Protein AF-A0A432IKE9-F1 (afdb_monomer_lite)

Structure (mmCIF, N/CA/C/O backbone):
data_AF-A0A432IKE9-F1
#
_entry.id   AF-A0A432IKE9-F1
#
loop_
_atom_site.group_PDB
_atom_site.id
_atom_site.type_symbol
_atom_site.label_atom_id
_atom_site.label_alt_id
_atom_site.label_comp_id
_atom_site.label_asym_id
_atom_site.label_entity_id
_atom_site.label_seq_id
_atom_site.pdbx_PDB_ins_code
_atom_site.Cartn_x
_atom_site.Cartn_y
_atom_site.Cartn_z
_atom_site.occupancy
_atom_site.B_iso_or_equiv
_atom_site.auth_seq_id
_atom_site.auth_comp_id
_atom_site.auth_asym_id
_atom_site.auth_atom_id
_atom_site.pdbx_PDB_model_num
ATOM 1 N N . MET A 1 1 ? -28.199 -17.005 17.914 1.00 46.97 1 MET A N 1
ATOM 2 C CA . MET A 1 1 ? -27.039 -16.500 17.148 1.00 46.97 1 MET A CA 1
ATOM 3 C C . MET A 1 1 ? -26.881 -15.023 17.492 1.00 46.97 1 MET A C 1
ATOM 5 O O . MET A 1 1 ? -27.767 -14.250 17.156 1.00 46.97 1 MET A O 1
ATOM 9 N N . LYS A 1 2 ? -25.881 -14.640 18.304 1.00 49.25 2 LYS A N 1
ATOM 10 C CA . LYS A 1 2 ? -25.706 -13.230 18.701 1.00 49.25 2 LYS A CA 1
ATOM 11 C C . LYS A 1 2 ? -25.343 -12.428 17.455 1.00 49.25 2 LYS A C 1
ATOM 13 O O . LYS A 1 2 ? -24.367 -12.758 16.791 1.00 49.25 2 LYS A O 1
ATOM 18 N N . ILE A 1 3 ? -26.140 -11.403 17.171 1.00 54.09 3 ILE A N 1
ATOM 19 C CA . ILE A 1 3 ? -25.841 -10.372 16.182 1.00 54.09 3 ILE A CA 1
ATOM 20 C C . ILE A 1 3 ? -24.442 -9.848 16.513 1.00 54.09 3 ILE A C 1
ATOM 22 O O . ILE A 1 3 ? -24.214 -9.320 17.604 1.00 54.09 3 ILE A O 1
ATOM 26 N N . THR A 1 4 ? -23.486 -10.058 15.615 1.00 63.97 4 THR A N 1
ATOM 27 C CA . THR A 1 4 ? -22.195 -9.380 15.668 1.00 63.97 4 THR A CA 1
ATOM 28 C C . THR A 1 4 ? -22.484 -7.886 15.670 1.00 63.97 4 THR A C 1
ATOM 30 O O . THR A 1 4 ? -23.057 -7.352 14.725 1.00 63.97 4 THR A O 1
ATOM 33 N N . SER A 1 5 ? -22.164 -7.205 16.771 1.00 85.31 5 SER A N 1
ATOM 34 C CA . SER A 1 5 ? -22.348 -5.755 16.839 1.00 85.31 5 SER A CA 1
ATOM 35 C C . SER A 1 5 ? -21.512 -5.084 15.740 1.00 85.31 5 SER A C 1
ATOM 37 O O . SER A 1 5 ? -20.446 -5.598 15.398 1.00 85.31 5 SER A O 1
ATOM 39 N N . LEU A 1 6 ? -21.944 -3.932 15.209 1.00 89.19 6 LEU A N 1
ATOM 40 C CA . LEU A 1 6 ? -21.160 -3.153 14.230 1.00 89.19 6 LEU A CA 1
ATOM 41 C C . LEU A 1 6 ? -19.708 -2.942 14.694 1.00 89.19 6 LEU A C 1
ATOM 43 O O . LEU A 1 6 ? -18.775 -3.021 13.904 1.00 89.19 6 LEU A O 1
ATOM 47 N N . LYS A 1 7 ? -19.516 -2.793 16.007 1.00 89.75 7 LYS A N 1
ATOM 48 C CA . LYS A 1 7 ? -18.208 -2.690 16.656 1.00 89.75 7 LYS A CA 1
ATOM 49 C C . LYS A 1 7 ? -17.362 -3.962 16.519 1.00 89.75 7 LYS A C 1
ATOM 51 O O . LYS A 1 7 ? -16.153 -3.885 16.341 1.00 89.75 7 LYS A O 1
ATOM 56 N N . SER A 1 8 ? -17.977 -5.142 16.590 1.00 91.75 8 SER A N 1
ATOM 57 C CA . SER A 1 8 ? -17.296 -6.421 16.349 1.00 91.75 8 SER A CA 1
ATOM 58 C C . SER A 1 8 ? -16.828 -6.539 14.896 1.00 91.75 8 SER A C 1
ATOM 60 O O . SER A 1 8 ? -15.701 -6.965 14.667 1.00 91.75 8 SER A O 1
ATOM 62 N N . ILE A 1 9 ? -17.664 -6.128 13.934 1.00 92.19 9 ILE A N 1
ATOM 63 C CA . ILE A 1 9 ? -17.301 -6.096 12.506 1.00 92.19 9 ILE A CA 1
ATOM 64 C C . ILE A 1 9 ? -16.128 -5.138 12.288 1.00 92.19 9 ILE A C 1
ATOM 66 O O . ILE A 1 9 ? -15.147 -5.505 11.650 1.00 92.19 9 ILE A O 1
ATOM 70 N N . GLU A 1 10 ? -16.185 -3.950 12.887 1.00 92.69 10 GLU A N 1
ATOM 71 C CA . GLU A 1 10 ? -15.112 -2.963 12.814 1.00 92.69 10 GLU A CA 1
ATOM 72 C C . GLU A 1 10 ? -13.775 -3.513 13.338 1.00 92.69 10 GLU A C 1
ATOM 74 O O . GLU A 1 10 ? -12.757 -3.370 12.670 1.00 92.69 10 GLU A O 1
ATOM 79 N N . TYR A 1 11 ? -13.750 -4.188 14.493 1.00 94.56 11 TYR A N 1
ATOM 80 C CA . TYR A 1 11 ? -12.512 -4.797 15.000 1.00 94.56 11 TYR A CA 1
ATOM 81 C C . TYR A 1 11 ? -11.959 -5.888 14.081 1.00 94.56 11 TYR A C 1
ATOM 83 O O . TYR A 1 11 ? -10.742 -5.979 13.919 1.00 94.56 11 TYR A O 1
ATOM 91 N N . ILE A 1 12 ? -12.833 -6.696 13.475 1.00 94.75 12 ILE A N 1
ATOM 92 C CA . ILE A 1 12 ? -12.421 -7.716 12.505 1.00 94.75 12 ILE A CA 1
ATOM 93 C C . ILE A 1 12 ? -11.798 -7.044 11.277 1.00 94.75 12 ILE A C 1
ATOM 95 O O . ILE A 1 12 ? -10.697 -7.422 10.882 1.00 94.75 12 ILE A O 1
ATOM 99 N N . LEU A 1 13 ? -12.446 -6.016 10.719 1.00 94.38 13 LEU A N 1
ATOM 100 C CA . LEU A 1 13 ? -11.919 -5.269 9.573 1.00 94.38 13 LEU A CA 1
ATOM 101 C C . LEU A 1 13 ? -10.568 -4.626 9.900 1.00 94.38 13 LEU A C 1
ATOM 103 O O . LEU A 1 13 ? -9.603 -4.832 9.171 1.00 94.38 13 LEU A O 1
ATOM 107 N N . ARG A 1 14 ? -10.445 -3.957 11.052 1.00 95.69 14 ARG A N 1
ATOM 108 C CA . ARG A 1 14 ? -9.167 -3.382 11.504 1.00 95.69 14 ARG A CA 1
ATOM 109 C C . ARG A 1 14 ? -8.056 -4.431 11.582 1.00 95.69 14 ARG A C 1
ATOM 111 O O . ARG A 1 14 ? -6.935 -4.150 11.170 1.00 95.69 14 ARG A O 1
ATOM 118 N N . ALA A 1 15 ? -8.352 -5.631 12.085 1.00 96.25 15 ALA A N 1
ATOM 119 C CA . ALA A 1 15 ? -7.379 -6.720 12.158 1.00 96.25 15 ALA A CA 1
ATOM 120 C C . ALA A 1 15 ? -6.971 -7.229 10.764 1.00 96.25 15 ALA A C 1
ATOM 122 O O . ALA A 1 15 ? -5.786 -7.443 10.515 1.00 96.25 15 ALA A O 1
ATOM 123 N N . VAL A 1 16 ? -7.924 -7.378 9.840 1.00 95.38 16 VAL A N 1
ATOM 124 C CA . VAL A 1 16 ? -7.653 -7.794 8.452 1.00 95.38 16 VAL A CA 1
ATOM 125 C C . VAL A 1 16 ? -6.784 -6.764 7.727 1.00 95.38 16 VAL A C 1
ATOM 127 O O . VAL A 1 16 ? -5.788 -7.126 7.094 1.00 95.38 16 VAL A O 1
ATOM 130 N N . VAL A 1 17 ? -7.108 -5.478 7.860 1.00 96.19 17 VAL A N 1
ATOM 131 C CA . VAL A 1 17 ? -6.336 -4.388 7.251 1.00 96.19 17 VAL A CA 1
ATOM 132 C C . VAL A 1 17 ? -4.946 -4.294 7.874 1.00 96.19 17 VAL A C 1
ATOM 134 O O . VAL A 1 17 ? -3.961 -4.190 7.146 1.00 96.19 17 VAL A O 1
ATOM 137 N N . PHE A 1 18 ? -4.841 -4.429 9.200 1.00 97.75 18 PHE A N 1
ATOM 138 C CA . PHE A 1 18 ? -3.558 -4.504 9.897 1.00 97.75 18 PHE A CA 1
ATOM 139 C C . PHE A 1 18 ? -2.674 -5.621 9.340 1.00 97.75 18 PHE A C 1
ATOM 141 O O . PHE A 1 18 ? -1.540 -5.352 8.960 1.00 97.75 18 PHE A O 1
ATOM 148 N N . LEU A 1 19 ? -3.181 -6.855 9.248 1.00 97.44 19 LEU A N 1
ATOM 149 C CA . LEU A 1 19 ? -2.401 -7.989 8.739 1.00 97.44 19 LEU A CA 1
ATOM 150 C C . LEU A 1 19 ? -1.993 -7.793 7.276 1.00 97.44 19 LEU A C 1
ATOM 152 O O . LEU A 1 19 ? -0.864 -8.116 6.904 1.00 97.44 19 LEU A O 1
ATOM 156 N N . THR A 1 20 ? -2.885 -7.220 6.465 1.00 96.44 20 THR A N 1
ATOM 157 C CA . THR A 1 20 ? -2.610 -6.903 5.060 1.00 96.44 20 THR A CA 1
ATOM 158 C C . THR A 1 20 ? -1.448 -5.921 4.954 1.00 96.44 20 THR A C 1
ATOM 160 O O . THR A 1 20 ? -0.434 -6.245 4.338 1.00 96.44 20 THR A O 1
ATOM 163 N N . PHE A 1 21 ? -1.547 -4.758 5.596 1.00 98.00 21 PHE A N 1
ATOM 164 C CA . PHE A 1 21 ? -0.515 -3.724 5.52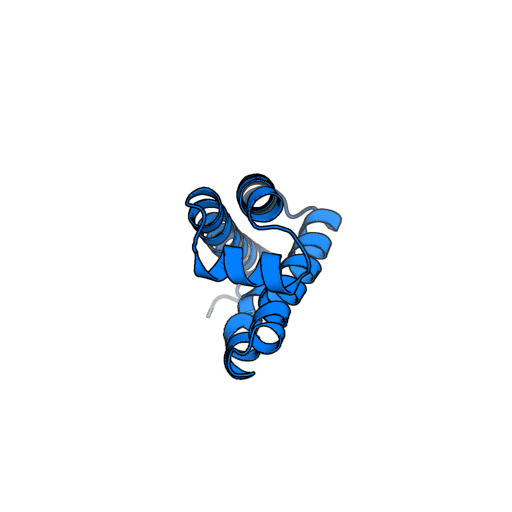7 1.00 98.00 21 PHE A CA 1
ATOM 165 C C . PHE A 1 21 ? 0.778 -4.117 6.251 1.00 98.00 21 PHE A C 1
ATOM 167 O O . PHE A 1 21 ? 1.859 -3.785 5.777 1.00 98.00 21 PHE A O 1
ATOM 174 N N . LEU A 1 22 ? 0.704 -4.885 7.342 1.00 98.62 22 LEU A N 1
ATOM 175 C CA . LEU A 1 22 ? 1.885 -5.432 8.014 1.00 98.62 22 LEU A CA 1
ATOM 176 C C . LEU A 1 22 ? 2.664 -6.358 7.074 1.00 98.62 22 LEU A C 1
ATOM 178 O O . LEU A 1 22 ? 3.871 -6.191 6.899 1.00 98.62 22 LEU A O 1
ATOM 182 N N . GLY A 1 23 ? 1.973 -7.316 6.449 1.00 98.19 23 GLY A N 1
ATOM 183 C CA . GLY A 1 23 ? 2.584 -8.236 5.495 1.00 98.19 23 GLY A CA 1
ATOM 184 C C . GLY A 1 23 ? 3.177 -7.499 4.295 1.00 98.19 23 GLY A C 1
ATOM 185 O O . GLY A 1 23 ? 4.316 -7.770 3.915 1.00 98.19 23 GLY A O 1
ATOM 186 N N . HIS A 1 24 ? 2.449 -6.522 3.744 1.00 97.31 24 HIS A N 1
ATOM 187 C CA . HIS A 1 24 ? 2.952 -5.725 2.626 1.00 97.31 24 HIS A CA 1
ATOM 188 C C . HIS A 1 24 ? 4.174 -4.894 3.018 1.00 97.31 24 HIS A C 1
ATOM 190 O O . HIS A 1 24 ? 5.196 -4.960 2.335 1.00 97.31 24 HIS A O 1
ATOM 196 N N . GLY A 1 25 ? 4.125 -4.225 4.168 1.00 98.50 25 GLY A N 1
ATOM 197 C CA . GLY A 1 25 ? 5.243 -3.453 4.692 1.00 98.50 25 GLY A CA 1
ATOM 198 C C . GLY A 1 25 ? 6.511 -4.291 4.849 1.00 98.50 25 GLY A C 1
ATOM 199 O O . GLY A 1 25 ? 7.568 -3.913 4.346 1.00 98.50 25 GLY A O 1
ATOM 200 N N . VAL A 1 26 ? 6.411 -5.473 5.465 1.00 98.69 26 VAL A N 1
ATOM 201 C CA . VAL A 1 26 ? 7.562 -6.375 5.652 1.00 98.69 26 VAL A CA 1
ATOM 202 C C . VAL A 1 26 ? 8.134 -6.857 4.313 1.00 98.69 26 VAL A C 1
ATOM 204 O O . VAL A 1 26 ? 9.350 -6.814 4.119 1.00 98.69 26 VAL A O 1
ATOM 207 N N . VAL A 1 27 ? 7.288 -7.272 3.367 1.00 98.44 27 VAL A N 1
ATOM 208 C CA . VAL A 1 27 ? 7.737 -7.748 2.044 1.00 98.44 27 VAL A CA 1
ATOM 209 C C . VAL A 1 27 ? 8.377 -6.617 1.222 1.00 98.44 27 VAL A C 1
ATOM 211 O O . VAL A 1 27 ? 9.374 -6.842 0.529 1.00 98.44 27 VAL A O 1
ATOM 214 N N . ALA A 1 28 ? 7.866 -5.389 1.332 1.00 98.31 28 ALA A N 1
ATOM 215 C CA . ALA A 1 28 ? 8.454 -4.211 0.697 1.00 98.31 28 ALA A CA 1
ATOM 216 C C . ALA A 1 28 ? 9.831 -3.862 1.290 1.00 98.31 28 ALA A C 1
ATOM 218 O O . ALA A 1 28 ? 10.780 -3.615 0.541 1.00 98.31 28 ALA A O 1
ATOM 219 N N . LEU A 1 29 ? 9.985 -3.926 2.618 1.00 98.50 29 LEU A N 1
ATOM 220 C CA . LEU A 1 29 ? 11.272 -3.711 3.294 1.00 98.50 29 LEU A CA 1
ATOM 221 C C . LEU A 1 29 ? 12.336 -4.740 2.887 1.00 98.50 29 LEU A C 1
ATOM 223 O O . LEU A 1 29 ? 13.520 -4.410 2.813 1.00 98.50 29 LEU A O 1
ATOM 227 N N . GLN A 1 30 ? 11.919 -5.963 2.555 1.00 98.31 30 GLN A N 1
ATOM 228 C CA . GLN A 1 30 ? 12.790 -7.002 1.992 1.00 98.31 30 GLN A CA 1
ATOM 229 C C . GLN A 1 30 ? 13.156 -6.764 0.517 1.00 98.31 30 GLN A C 1
ATOM 231 O O . GLN A 1 30 ? 13.914 -7.544 -0.056 1.00 98.31 30 GLN A O 1
ATOM 236 N N . ARG A 1 31 ? 12.653 -5.685 -0.100 1.00 97.50 31 ARG A N 1
ATOM 237 C CA . ARG A 1 31 ? 12.886 -5.315 -1.504 1.00 97.50 31 ARG A CA 1
ATOM 238 C C . ARG A 1 31 ? 1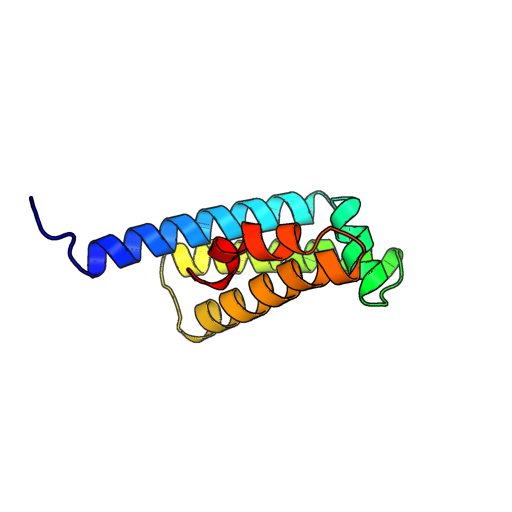2.513 -6.438 -2.469 1.00 97.50 31 ARG A C 1
ATOM 240 O O . ARG A 1 31 ? 13.315 -6.826 -3.319 1.00 97.50 31 ARG A O 1
ATOM 247 N N . ASN A 1 32 ? 11.294 -6.960 -2.328 1.00 98.06 32 ASN A N 1
ATOM 248 C CA . ASN A 1 32 ? 10.783 -8.021 -3.191 1.00 98.06 32 ASN A CA 1
ATOM 249 C C . ASN A 1 32 ? 11.036 -7.706 -4.688 1.00 98.06 32 ASN A C 1
ATOM 251 O O . ASN A 1 32 ? 10.625 -6.644 -5.163 1.00 98.06 32 ASN A O 1
ATOM 255 N N . PRO A 1 33 ? 11.689 -8.609 -5.446 1.00 97.50 33 PRO A N 1
ATOM 256 C CA . PRO A 1 33 ? 12.114 -8.324 -6.816 1.00 97.50 33 PRO A CA 1
ATOM 257 C C . PRO A 1 33 ? 10.944 -8.134 -7.786 1.00 97.50 33 PRO A C 1
ATOM 259 O O . PRO A 1 33 ? 11.044 -7.323 -8.704 1.00 97.50 33 PRO A O 1
ATOM 262 N N . VAL A 1 34 ? 9.817 -8.815 -7.560 1.00 97.56 34 VAL A N 1
ATOM 263 C CA . VAL A 1 34 ? 8.604 -8.634 -8.370 1.00 97.56 34 VAL A CA 1
ATOM 264 C C . VAL A 1 34 ? 8.056 -7.219 -8.169 1.00 97.56 34 VAL A C 1
ATOM 266 O O . VAL A 1 34 ? 7.704 -6.538 -9.127 1.00 97.56 34 VAL A O 1
ATOM 269 N N 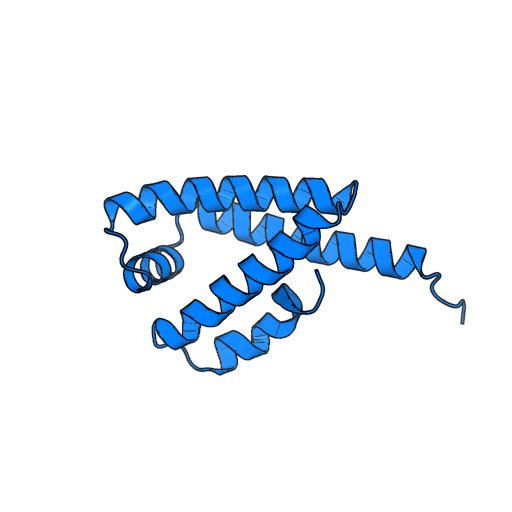. TRP A 1 35 ? 8.059 -6.727 -6.929 1.00 97.88 35 TRP A N 1
ATOM 270 C CA . TRP A 1 35 ? 7.530 -5.399 -6.607 1.00 97.88 35 TRP A CA 1
ATOM 271 C C . TRP A 1 35 ? 8.445 -4.271 -7.070 1.00 97.88 35 TRP A C 1
ATOM 273 O O . TRP A 1 35 ? 7.962 -3.210 -7.463 1.00 97.88 35 TRP A O 1
ATOM 283 N N . LEU A 1 36 ? 9.757 -4.512 -7.105 1.00 98.44 36 LEU A N 1
ATOM 284 C CA . LEU A 1 36 ? 10.677 -3.632 -7.822 1.00 98.44 36 LEU A CA 1
ATOM 285 C C . LEU A 1 36 ? 10.293 -3.544 -9.307 1.00 98.44 36 LEU A C 1
ATOM 287 O O . LEU A 1 36 ? 10.246 -2.442 -9.843 1.00 98.44 36 LEU A O 1
ATOM 291 N N . GLY A 1 37 ? 9.935 -4.665 -9.943 1.00 98.38 37 GLY A N 1
ATOM 292 C CA . GLY A 1 37 ? 9.418 -4.695 -11.318 1.00 98.38 37 GLY A CA 1
ATOM 293 C C . GLY A 1 37 ? 8.161 -3.837 -11.529 1.00 98.38 37 GLY A C 1
ATOM 294 O O . GLY A 1 37 ? 8.046 -3.151 -12.547 1.00 98.38 37 GLY A O 1
ATOM 295 N N . TYR A 1 38 ? 7.259 -3.782 -10.547 1.00 98.38 38 TYR A N 1
ATOM 296 C CA . TYR A 1 38 ? 6.095 -2.887 -10.598 1.00 98.38 38 TYR A CA 1
ATOM 297 C C . TYR A 1 38 ? 6.493 -1.408 -10.575 1.00 98.38 38 TYR A C 1
ATOM 299 O O . TYR A 1 38 ? 5.931 -0.604 -11.314 1.00 98.38 38 TYR A O 1
ATOM 307 N N . LEU A 1 39 ? 7.494 -1.038 -9.771 1.00 98.44 39 LEU A N 1
ATOM 308 C CA . LEU A 1 39 ? 8.006 0.336 -9.745 1.00 98.44 39 LEU A CA 1
ATOM 309 C C . LEU A 1 39 ? 8.711 0.706 -11.058 1.00 98.44 39 LEU A C 1
ATOM 311 O O . LEU A 1 39 ? 8.559 1.830 -11.530 1.00 98.44 39 LEU A O 1
ATOM 315 N N . LEU A 1 40 ? 9.411 -0.235 -11.695 1.00 98.44 40 LEU A N 1
ATOM 316 C CA . LEU A 1 40 ? 9.945 -0.017 -13.045 1.00 98.44 40 LEU A CA 1
ATOM 317 C C . LEU A 1 40 ? 8.821 0.198 -14.067 1.00 98.44 40 LEU A C 1
ATOM 319 O O . LEU A 1 40 ? 8.913 1.094 -14.900 1.00 98.44 40 LEU A O 1
ATOM 323 N N . THR A 1 41 ? 7.737 -0.582 -13.972 1.00 98.12 41 THR A N 1
ATOM 324 C CA . THR A 1 41 ? 6.543 -0.414 -14.824 1.00 98.12 41 THR A CA 1
ATOM 325 C C . THR A 1 41 ? 5.920 0.971 -14.639 1.00 98.12 41 THR A C 1
ATOM 327 O O . THR A 1 41 ? 5.470 1.583 -15.602 1.00 98.12 41 THR A O 1
ATOM 330 N N . ALA A 1 42 ? 5.952 1.504 -13.415 1.00 97.56 42 ALA A N 1
ATOM 331 C CA . ALA A 1 42 ? 5.506 2.859 -13.102 1.00 97.56 42 ALA A CA 1
ATOM 332 C C . ALA A 1 42 ? 6.475 3.970 -13.574 1.00 97.56 42 ALA A C 1
ATOM 334 O O . ALA A 1 42 ? 6.186 5.148 -13.373 1.00 97.56 42 ALA A O 1
ATOM 335 N N . GLY A 1 43 ? 7.604 3.620 -14.203 1.00 97.88 43 GLY A N 1
ATOM 336 C CA . GLY A 1 43 ? 8.548 4.564 -14.810 1.00 97.88 43 GLY A CA 1
ATOM 337 C C . GLY A 1 43 ? 9.733 4.971 -13.928 1.00 97.88 43 GLY A C 1
ATOM 338 O O . GLY A 1 43 ? 10.494 5.857 -14.315 1.00 97.88 43 GLY A O 1
ATOM 339 N N . PHE A 1 44 ? 9.923 4.346 -12.763 1.00 98.44 44 PHE A N 1
ATOM 340 C CA . PHE A 1 44 ? 11.086 4.613 -11.910 1.00 98.44 44 PHE A CA 1
ATOM 341 C C . PHE A 1 44 ? 12.327 3.856 -12.395 1.00 98.44 44 PHE A C 1
ATOM 343 O O . PHE A 1 44 ? 12.238 2.730 -12.883 1.00 98.44 44 PHE A O 1
ATOM 350 N N . SER A 1 45 ? 13.515 4.435 -12.203 1.00 98.50 45 SER A N 1
ATOM 351 C CA . SER A 1 45 ? 14.770 3.700 -12.390 1.00 98.50 45 SER A CA 1
ATOM 352 C C . SER A 1 45 ? 14.949 2.629 -11.305 1.00 98.50 45 SER A C 1
ATOM 354 O O . SER A 1 45 ? 14.352 2.701 -10.231 1.00 98.50 45 SER A O 1
ATOM 356 N N . MET A 1 46 ? 15.823 1.644 -11.535 1.00 98.25 46 MET A N 1
ATOM 357 C CA . MET A 1 46 ? 16.106 0.601 -10.5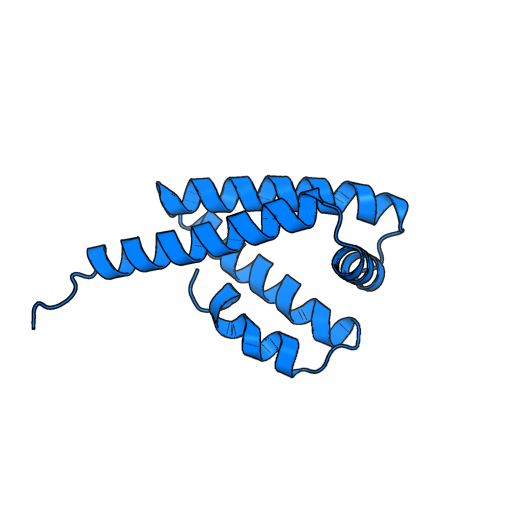37 1.00 98.25 46 MET A CA 1
ATOM 358 C C . MET A 1 46 ? 16.638 1.171 -9.210 1.00 98.25 46 MET A C 1
ATOM 360 O O . MET A 1 46 ? 16.297 0.672 -8.138 1.00 98.25 46 MET A O 1
ATOM 364 N N . GLU A 1 47 ? 17.459 2.222 -9.253 1.00 98.00 47 GLU A N 1
ATOM 365 C CA . GLU A 1 47 ? 17.966 2.872 -8.036 1.00 98.00 47 GLU A CA 1
ATOM 366 C C . GLU A 1 47 ? 16.858 3.601 -7.270 1.00 98.00 47 GLU A C 1
ATOM 368 O O . GLU A 1 47 ? 16.749 3.462 -6.045 1.00 98.00 47 GLU A O 1
ATOM 373 N N . GLN A 1 48 ? 15.985 4.308 -7.995 1.00 98.50 48 GLN A N 1
ATOM 374 C CA . GLN A 1 48 ? 14.802 4.945 -7.418 1.00 98.50 48 GLN A CA 1
ATOM 375 C C . GLN A 1 48 ? 13.867 3.896 -6.812 1.00 98.50 48 GLN A C 1
ATOM 377 O O . GLN A 1 48 ? 13.448 4.055 -5.670 1.00 98.50 48 GLN A O 1
ATOM 382 N N . ALA A 1 49 ? 13.605 2.791 -7.514 1.00 98.56 49 ALA A N 1
ATOM 383 C CA . ALA A 1 49 ? 12.738 1.712 -7.051 1.00 98.56 49 ALA A CA 1
ATOM 384 C C . ALA A 1 49 ? 13.246 1.068 -5.750 1.00 98.56 49 ALA A C 1
ATOM 386 O O . ALA A 1 49 ? 12.479 0.902 -4.802 1.00 98.56 49 ALA A O 1
ATOM 387 N N . LYS A 1 50 ? 14.549 0.764 -5.659 1.00 98.31 50 LYS A N 1
ATOM 388 C CA . LYS A 1 50 ? 15.174 0.192 -4.447 1.00 98.31 50 LYS A CA 1
ATOM 389 C C . LYS A 1 50 ? 15.074 1.104 -3.227 1.00 98.31 50 LYS A C 1
ATOM 391 O O . LYS A 1 50 ? 15.039 0.607 -2.099 1.00 98.31 50 LYS A O 1
ATOM 396 N N . THR A 1 51 ? 15.060 2.411 -3.458 1.00 98.38 51 THR A N 1
ATOM 397 C CA . THR A 1 51 ? 14.897 3.424 -2.414 1.00 98.38 51 THR A CA 1
ATOM 398 C C . THR A 1 51 ? 13.423 3.580 -2.044 1.00 98.38 51 THR A C 1
ATOM 400 O O . THR A 1 51 ? 13.051 3.454 -0.878 1.00 98.38 51 THR A O 1
ATOM 403 N N . LEU A 1 52 ? 12.565 3.778 -3.043 1.00 98.44 52 LEU A N 1
ATOM 404 C CA . LEU A 1 52 ? 11.140 4.034 -2.877 1.00 98.44 52 LEU A CA 1
ATOM 405 C C . LEU A 1 52 ? 10.409 2.858 -2.223 1.00 98.44 52 LEU A C 1
ATOM 407 O O . LEU A 1 52 ? 9.567 3.083 -1.360 1.00 98.44 52 LEU A O 1
ATOM 411 N N . ILE A 1 53 ? 10.764 1.614 -2.561 1.00 98.50 53 ILE A N 1
ATOM 412 C CA . ILE A 1 53 ? 10.119 0.430 -1.977 1.00 98.50 53 ILE A CA 1
ATOM 413 C C . ILE A 1 53 ? 10.318 0.343 -0.456 1.00 98.50 53 ILE A C 1
ATOM 415 O O . ILE A 1 53 ? 9.437 -0.132 0.253 1.00 98.50 53 ILE A O 1
ATOM 419 N N . VAL A 1 54 ? 11.437 0.857 0.068 1.00 98.56 54 VAL A N 1
ATOM 420 C CA . VAL A 1 54 ? 11.683 0.910 1.517 1.00 98.56 54 VAL A CA 1
ATOM 421 C C . VAL A 1 54 ? 10.767 1.944 2.169 1.00 98.56 54 VAL A C 1
ATOM 423 O O . VAL A 1 54 ? 10.149 1.650 3.188 1.00 98.56 54 VAL A O 1
ATOM 426 N N . PHE A 1 55 ? 10.625 3.128 1.565 1.00 98.62 55 PHE A N 1
ATOM 427 C CA . PHE A 1 55 ? 9.703 4.156 2.057 1.00 98.62 55 PHE A CA 1
ATOM 428 C C . PHE A 1 55 ? 8.243 3.702 2.003 1.00 98.62 55 PHE A C 1
ATOM 430 O O . PHE A 1 55 ? 7.512 3.916 2.968 1.00 98.62 55 PHE A O 1
ATOM 437 N N . ILE A 1 56 ? 7.844 3.023 0.923 1.00 98.56 56 ILE A N 1
ATOM 438 C CA . ILE A 1 56 ? 6.535 2.368 0.808 1.00 98.56 56 ILE A CA 1
ATOM 439 C C . ILE A 1 56 ? 6.346 1.374 1.955 1.00 98.56 56 ILE A C 1
ATOM 441 O O . ILE A 1 56 ? 5.334 1.431 2.645 1.00 98.56 56 ILE A O 1
ATOM 445 N N . GLY A 1 57 ? 7.338 0.517 2.212 1.00 98.69 57 GLY A N 1
ATOM 446 C CA . GLY A 1 57 ? 7.254 -0.465 3.289 1.00 98.69 57 GLY A CA 1
ATOM 447 C C . GLY A 1 57 ? 7.070 0.168 4.669 1.00 98.69 57 GLY A C 1
ATOM 448 O O . GLY A 1 57 ? 6.226 -0.275 5.444 1.00 98.69 57 GLY A O 1
ATOM 449 N N . ILE A 1 58 ? 7.805 1.244 4.965 1.00 98.81 58 ILE A N 1
ATOM 450 C CA . ILE A 1 58 ? 7.642 2.009 6.213 1.00 98.81 58 ILE A CA 1
ATOM 451 C C . ILE A 1 58 ? 6.237 2.617 6.299 1.00 98.81 58 ILE A C 1
ATOM 453 O O . ILE A 1 58 ? 5.595 2.521 7.346 1.00 98.81 58 ILE A O 1
ATOM 457 N N . LEU A 1 59 ? 5.749 3.226 5.214 1.00 98.56 59 LEU A N 1
ATOM 458 C CA . LEU A 1 59 ? 4.413 3.818 5.172 1.00 98.56 59 LEU A CA 1
ATOM 459 C C . LEU A 1 59 ? 3.324 2.762 5.401 1.00 98.56 59 LEU A C 1
ATOM 461 O O . LEU A 1 59 ? 2.402 3.006 6.179 1.00 98.56 59 LEU A O 1
ATOM 465 N N . ASP A 1 60 ? 3.463 1.579 4.806 1.00 98.56 60 ASP A N 1
ATOM 466 C CA . ASP A 1 60 ? 2.526 0.476 5.004 1.00 98.56 60 ASP A CA 1
ATOM 467 C C . ASP A 1 60 ? 2.489 0.028 6.475 1.00 98.56 60 ASP A C 1
ATOM 469 O O . ASP A 1 60 ? 1.409 -0.146 7.042 1.00 98.56 60 ASP A O 1
ATOM 473 N N . LEU A 1 61 ? 3.642 -0.063 7.150 1.00 98.75 61 LEU A N 1
ATOM 474 C CA . LEU A 1 61 ? 3.688 -0.368 8.587 1.00 98.75 61 LEU A CA 1
ATOM 475 C C . LEU A 1 61 ? 3.010 0.713 9.444 1.00 98.75 61 LEU A C 1
ATOM 477 O O . LEU A 1 61 ? 2.322 0.385 10.417 1.00 98.75 61 LEU A O 1
ATOM 481 N N . ILE A 1 62 ? 3.159 1.992 9.082 1.00 98.62 62 ILE A N 1
ATOM 482 C CA . ILE A 1 62 ? 2.469 3.100 9.762 1.00 98.62 62 ILE A CA 1
ATOM 483 C C . ILE A 1 62 ? 0.954 2.960 9.595 1.00 98.62 62 ILE A C 1
ATOM 485 O O . ILE A 1 62 ? 0.220 3.086 10.580 1.00 98.62 62 ILE A O 1
ATOM 489 N N . VAL A 1 63 ? 0.475 2.667 8.382 1.00 98.25 63 VAL A N 1
ATOM 490 C CA . VAL A 1 63 ? -0.954 2.449 8.104 1.00 98.25 63 VAL A CA 1
ATOM 491 C C . VAL A 1 63 ? -1.483 1.258 8.902 1.00 98.25 63 VAL A C 1
ATOM 493 O O . VAL A 1 63 ? -2.517 1.394 9.560 1.00 98.25 63 VAL A O 1
ATOM 496 N N . ALA A 1 64 ? -0.752 0.138 8.919 1.00 98.19 64 ALA A N 1
ATOM 497 C CA . ALA A 1 64 ? -1.123 -1.066 9.660 1.00 98.19 64 ALA A CA 1
ATOM 498 C C . ALA A 1 64 ? -1.387 -0.748 11.138 1.00 98.19 64 ALA A C 1
ATOM 500 O O . ALA A 1 64 ? -2.489 -0.969 11.650 1.00 98.19 64 ALA A O 1
ATOM 501 N N . VAL A 1 65 ? -0.382 -0.189 11.817 1.00 98.56 65 VAL A N 1
ATOM 502 C CA . VAL A 1 65 ? -0.451 0.145 13.246 1.00 98.56 65 VAL A CA 1
ATOM 503 C C . VAL A 1 65 ? -1.553 1.168 13.508 1.00 98.56 65 V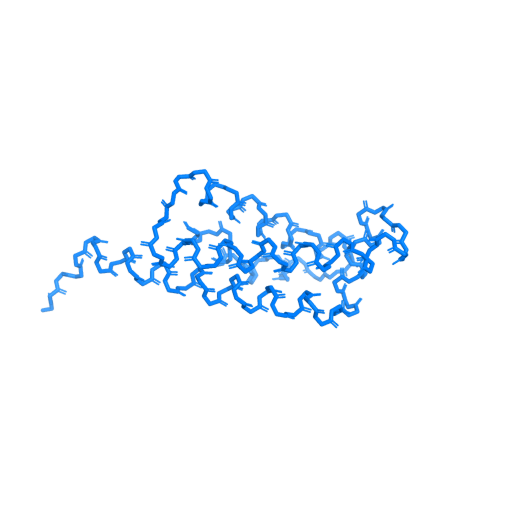AL A C 1
ATOM 505 O O . VAL A 1 65 ? -2.334 1.016 14.448 1.00 98.56 65 VAL A O 1
ATOM 508 N N . THR A 1 66 ? -1.656 2.187 12.655 1.00 98.31 66 THR A N 1
ATOM 509 C CA . THR A 1 66 ? -2.665 3.235 12.801 1.00 98.31 66 THR A CA 1
ATOM 510 C C . THR A 1 66 ? -4.074 2.652 12.755 1.00 98.31 66 THR A C 1
ATOM 512 O O . THR A 1 66 ? -4.845 2.887 13.682 1.00 98.31 66 THR A O 1
ATOM 515 N N . ILE A 1 67 ? -4.405 1.845 11.743 1.00 97.12 67 ILE A N 1
ATOM 516 C CA . ILE A 1 67 ? -5.749 1.271 11.584 1.00 97.12 67 ILE A CA 1
ATOM 517 C C . ILE A 1 67 ? -6.092 0.294 12.716 1.00 97.12 67 ILE A C 1
ATOM 519 O O . ILE A 1 67 ? -7.228 0.312 13.200 1.00 97.12 67 ILE A O 1
ATOM 523 N N . LEU A 1 68 ? -5.119 -0.488 13.199 1.00 97.56 68 LEU A N 1
ATOM 524 C CA . LEU A 1 68 ? -5.322 -1.411 14.320 1.00 97.56 68 LEU A CA 1
ATOM 525 C C . LEU A 1 68 ? -5.870 -0.686 15.562 1.00 97.56 68 LEU A C 1
ATOM 527 O O . LEU A 1 68 ? -6.864 -1.116 16.156 1.00 97.56 68 LEU A O 1
ATOM 531 N N . PHE A 1 69 ? -5.259 0.444 15.930 1.00 97.44 69 PHE A N 1
ATOM 532 C CA . PHE A 1 69 ? -5.651 1.203 17.120 1.00 97.44 69 PHE A CA 1
ATOM 533 C C . PHE A 1 69 ? -6.789 2.193 16.847 1.00 97.44 69 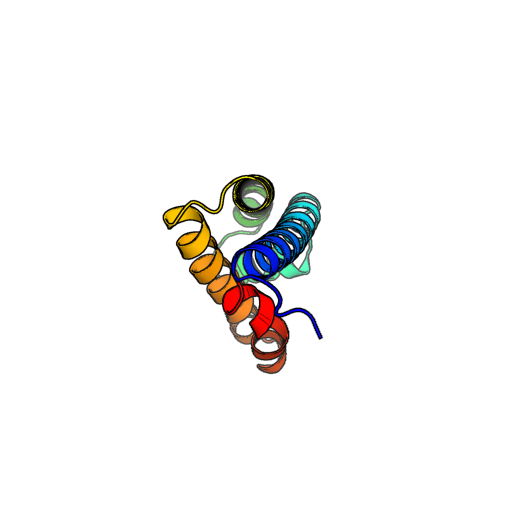PHE A C 1
ATOM 535 O O . PHE A 1 69 ? -7.754 2.269 17.619 1.00 97.44 69 PHE A O 1
ATOM 542 N N . LYS A 1 70 ? -6.709 2.951 15.749 1.00 96.31 70 LYS A N 1
ATOM 543 C CA . LYS A 1 70 ? -7.682 3.989 15.395 1.00 96.31 70 LYS A CA 1
ATOM 544 C C . LYS A 1 70 ? -7.762 4.220 13.870 1.00 96.31 70 LYS A C 1
ATOM 546 O O . LYS A 1 70 ? -6.869 4.847 13.301 1.00 96.31 70 LYS A O 1
ATOM 551 N N . PRO A 1 71 ? -8.867 3.830 13.207 1.00 95.25 71 PRO A N 1
ATOM 552 C CA . PRO A 1 71 ? -9.057 3.979 11.768 1.00 95.25 71 PRO A CA 1
ATOM 553 C C . PRO A 1 71 ? -9.422 5.427 11.428 1.00 95.25 71 PRO A C 1
ATOM 555 O O . PRO A 1 71 ? -10.585 5.789 11.250 1.00 95.25 71 PRO A O 1
ATOM 558 N N . PHE A 1 72 ? -8.424 6.307 11.385 1.00 96.81 72 PHE A N 1
ATOM 559 C CA . PHE A 1 72 ? -8.642 7.683 10.949 1.00 96.81 72 PHE A CA 1
ATOM 560 C C . PHE A 1 72 ? -9.140 7.702 9.500 1.00 96.81 72 PHE A C 1
ATOM 562 O O . PHE A 1 72 ? -8.524 7.097 8.626 1.00 96.81 72 PHE A O 1
ATOM 569 N N . LYS A 1 73 ? -10.215 8.459 9.235 1.00 95.38 73 LYS A N 1
ATOM 570 C CA . LYS A 1 73 ? -10.879 8.541 7.921 1.00 95.38 73 LYS A CA 1
ATOM 571 C C . LYS A 1 73 ? -9.895 8.679 6.754 1.00 95.38 73 LYS A C 1
ATOM 573 O O . LYS A 1 73 ? -10.000 7.952 5.778 1.00 95.38 73 LYS A O 1
ATOM 578 N N . TYR A 1 74 ? -8.935 9.596 6.858 1.00 96.94 74 TYR A N 1
ATOM 579 C CA . TYR A 1 74 ? -7.976 9.852 5.779 1.00 96.94 74 TYR A CA 1
ATOM 580 C C . TYR A 1 74 ? -6.980 8.708 5.566 1.00 96.94 74 TYR A C 1
ATOM 582 O O . TYR A 1 74 ? -6.572 8.471 4.436 1.00 96.94 74 TYR A O 1
ATOM 590 N N . VAL A 1 75 ? -6.631 7.971 6.623 1.00 97.31 75 VAL A N 1
ATOM 591 C CA . VAL A 1 75 ? -5.751 6.797 6.536 1.00 97.31 75 VAL A CA 1
ATOM 592 C C . VAL A 1 75 ? -6.480 5.635 5.868 1.00 97.31 75 VAL A C 1
ATOM 594 O O . VAL A 1 75 ? -5.896 4.957 5.034 1.00 97.31 75 VAL A O 1
ATOM 597 N N . VAL A 1 76 ? -7.769 5.453 6.166 1.00 96.38 76 VAL A N 1
ATOM 598 C CA . VAL A 1 76 ? -8.616 4.451 5.499 1.00 96.38 76 VAL A CA 1
ATOM 599 C C . VAL A 1 76 ? -8.793 4.786 4.015 1.00 96.38 76 VAL A C 1
ATOM 601 O O . VAL A 1 76 ? -8.583 3.931 3.162 1.00 96.38 76 VAL A O 1
ATOM 604 N N . VAL A 1 77 ? -9.092 6.048 3.678 1.00 96.56 77 VAL A N 1
ATOM 605 C CA . VAL A 1 77 ? -9.189 6.490 2.271 1.00 96.56 77 VAL A CA 1
ATOM 606 C C . VAL A 1 77 ? -7.867 6.275 1.531 1.00 96.56 77 VAL A C 1
ATOM 608 O O . VAL A 1 77 ? -7.869 5.771 0.409 1.00 96.56 77 VAL A O 1
ATOM 611 N N . TRP A 1 78 ? -6.739 6.616 2.161 1.00 97.00 78 TRP A N 1
ATOM 612 C CA . TRP A 1 78 ? -5.418 6.319 1.613 1.00 97.00 78 TRP A CA 1
ATOM 613 C C . TRP A 1 78 ? -5.229 4.819 1.384 1.00 97.00 78 TRP A C 1
ATOM 615 O O . TRP A 1 78 ? -4.798 4.430 0.302 1.00 97.00 78 TRP A O 1
ATOM 625 N N . ALA A 1 79 ? -5.593 3.983 2.361 1.00 97.06 79 ALA A N 1
ATOM 626 C CA . ALA A 1 79 ? -5.454 2.540 2.262 1.00 97.06 79 ALA A CA 1
ATOM 627 C C . ALA A 1 79 ? -6.208 1.974 1.051 1.00 97.06 79 ALA A C 1
ATOM 629 O O . ALA A 1 79 ? -5.606 1.225 0.289 1.00 97.06 79 ALA A O 1
ATOM 630 N N . VAL A 1 80 ? -7.457 2.403 0.818 1.00 96.69 80 VAL A N 1
ATOM 631 C CA . VAL A 1 80 ? -8.252 2.032 -0.372 1.00 96.69 80 VAL A CA 1
ATOM 632 C C . VAL A 1 80 ? -7.540 2.412 -1.665 1.00 96.69 80 VAL A C 1
ATOM 634 O O . VAL A 1 80 ? -7.363 1.572 -2.546 1.00 96.69 80 VAL A O 1
ATOM 637 N N . ILE A 1 81 ? -7.133 3.677 -1.795 1.00 97.31 81 ILE A N 1
ATOM 638 C CA . ILE A 1 81 ? -6.501 4.174 -3.024 1.00 97.31 81 ILE A CA 1
ATOM 639 C C . ILE A 1 81 ? -5.191 3.423 -3.276 1.00 97.31 81 ILE A C 1
ATOM 641 O O . ILE A 1 81 ? -4.932 2.968 -4.390 1.00 97.31 81 ILE A O 1
ATOM 645 N N . TRP A 1 82 ? -4.374 3.262 -2.240 1.00 97.44 82 TRP A N 1
ATOM 646 C CA . TRP A 1 82 ? -3.062 2.645 -2.349 1.00 97.44 82 TRP A CA 1
ATOM 647 C C . TRP A 1 82 ? -3.136 1.156 -2.701 1.00 97.44 82 TRP A C 1
ATOM 649 O O . TRP A 1 82 ? -2.462 0.705 -3.633 1.00 97.44 82 TRP A O 1
ATOM 659 N N . THR A 1 83 ? -3.983 0.378 -2.024 1.00 96.62 83 THR A N 1
ATOM 660 C CA . THR A 1 83 ? -4.136 -1.053 -2.334 1.00 96.62 83 THR A CA 1
ATOM 661 C C . THR A 1 83 ? -4.812 -1.279 -3.682 1.00 96.62 83 THR A C 1
ATOM 663 O O . THR A 1 83 ? -4.489 -2.251 -4.366 1.00 96.62 83 THR A O 1
ATOM 666 N N . PHE A 1 84 ? -5.688 -0.369 -4.117 1.00 97.44 84 PHE A N 1
ATOM 667 C CA . PHE A 1 84 ? -6.263 -0.409 -5.458 1.00 97.44 84 PHE A CA 1
ATOM 668 C C . PHE A 1 84 ? -5.187 -0.196 -6.529 1.00 97.44 84 PHE A C 1
ATOM 670 O O . PHE A 1 84 ? -5.056 -1.013 -7.440 1.00 97.44 84 PHE A O 1
ATOM 677 N N . LEU A 1 85 ? -4.375 0.860 -6.402 1.00 97.44 85 LEU A N 1
ATOM 678 C CA . LEU A 1 85 ? -3.304 1.168 -7.357 1.00 97.44 85 LEU A CA 1
ATOM 679 C C . LEU A 1 85 ? -2.251 0.054 -7.413 1.00 97.44 85 LEU A C 1
ATOM 681 O O . LEU A 1 85 ? -1.842 -0.367 -8.496 1.00 97.44 85 LEU A O 1
ATOM 685 N N . THR A 1 86 ? -1.843 -0.472 -6.258 1.00 96.19 86 THR A N 1
ATOM 686 C CA . THR A 1 86 ? -0.876 -1.580 -6.192 1.00 96.19 86 THR A CA 1
ATOM 687 C C . THR A 1 86 ? -1.463 -2.910 -6.662 1.00 96.19 86 THR A C 1
ATOM 689 O O . THR A 1 86 ? -0.719 -3.768 -7.131 1.00 96.19 86 THR A O 1
ATOM 692 N N . ALA A 1 87 ? -2.778 -3.123 -6.597 1.00 97.19 87 ALA A N 1
ATOM 693 C CA . ALA A 1 87 ? -3.406 -4.245 -7.287 1.00 97.19 87 ALA A CA 1
ATOM 694 C C . ALA A 1 87 ? -3.421 -4.011 -8.806 1.00 97.19 87 ALA A C 1
ATOM 696 O O . ALA A 1 87 ? -3.131 -4.935 -9.563 1.00 97.19 87 ALA A O 1
ATOM 697 N N . LEU A 1 88 ? -3.732 -2.790 -9.252 1.00 97.81 88 LEU A N 1
ATOM 698 C CA . LEU A 1 88 ? -3.891 -2.437 -10.666 1.00 97.81 88 LEU A CA 1
ATOM 699 C C . LEU A 1 88 ? -2.570 -2.472 -11.446 1.00 97.81 88 LEU A C 1
ATOM 701 O O . LEU A 1 88 ? -2.570 -2.803 -12.630 1.00 97.81 88 LEU A O 1
ATOM 705 N N . ILE A 1 89 ? -1.439 -2.187 -10.793 1.00 97.88 89 ILE A N 1
ATOM 706 C CA . ILE A 1 89 ? -0.125 -2.250 -11.450 1.00 97.88 89 ILE A CA 1
ATOM 707 C C . ILE A 1 89 ? 0.211 -3.664 -11.944 1.00 97.88 89 ILE A C 1
ATOM 709 O O . ILE A 1 89 ? 0.958 -3.804 -12.897 1.00 97.88 89 ILE A O 1
ATOM 713 N N . ARG A 1 90 ? -0.371 -4.718 -11.359 1.00 97.56 90 ARG A N 1
ATOM 714 C CA . ARG A 1 90 ? -0.085 -6.115 -11.726 1.00 97.56 90 ARG A CA 1
ATOM 715 C C . ARG A 1 90 ? -0.444 -6.441 -13.173 1.00 97.56 90 ARG A C 1
ATOM 717 O O . ARG A 1 90 ? 0.462 -6.807 -13.921 1.00 97.56 90 ARG A O 1
ATOM 724 N N . PRO A 1 91 ? -1.704 -6.265 -13.619 1.00 97.75 91 PRO A N 1
ATOM 725 C CA . PRO A 1 91 ? -2.014 -6.426 -15.032 1.00 97.75 91 PRO A CA 1
ATOM 726 C C . PRO A 1 91 ? -1.270 -5.425 -15.918 1.00 97.75 91 PRO A C 1
ATOM 728 O O . PRO A 1 91 ? -0.879 -5.781 -17.026 1.00 97.75 91 PRO A O 1
ATOM 731 N N . ALA A 1 92 ? -0.992 -4.210 -15.430 1.00 97.56 92 ALA A N 1
ATOM 732 C CA . ALA A 1 92 ? -0.168 -3.251 -16.171 1.00 97.56 92 ALA A CA 1
ATOM 733 C C . ALA A 1 92 ? 1.286 -3.734 -16.366 1.00 97.56 92 ALA A C 1
ATOM 735 O O . ALA A 1 92 ? 1.913 -3.408 -17.370 1.00 97.56 92 ALA A O 1
ATOM 736 N N . SER A 1 93 ? 1.802 -4.549 -15.444 1.00 97.56 93 SER A N 1
ATOM 737 C CA . SER A 1 93 ? 3.110 -5.210 -15.506 1.00 97.56 93 SER A CA 1
ATOM 738 C C . SER A 1 93 ? 3.087 -6.561 -16.234 1.00 97.56 93 SER A C 1
ATOM 740 O O . SER A 1 93 ? 4.103 -7.254 -16.252 1.00 97.56 93 SER A O 1
ATOM 742 N N . GLY A 1 94 ? 1.960 -6.949 -16.841 1.00 97.19 94 GLY A N 1
ATOM 743 C CA . GLY A 1 94 ? 1.833 -8.180 -17.627 1.00 97.19 94 GLY A CA 1
ATOM 744 C C . GLY A 1 94 ? 1.313 -9.401 -16.863 1.00 97.19 94 GLY A C 1
ATOM 745 O O . GLY A 1 94 ? 1.265 -10.490 -17.436 1.00 97.19 94 GLY A O 1
ATOM 746 N N . GLU A 1 95 ? 0.898 -9.257 -15.600 1.00 97.81 95 GLU A N 1
ATOM 747 C CA . GLU A 1 95 ? 0.199 -10.338 -14.892 1.00 97.81 95 GLU A CA 1
ATOM 748 C C . GLU A 1 95 ? -1.241 -10.524 -15.417 1.00 97.81 95 GLU A C 1
ATOM 750 O O . GLU A 1 95 ? -1.835 -9.600 -15.979 1.00 97.81 95 GLU A O 1
ATOM 755 N N . PRO A 1 96 ? -1.869 -11.698 -15.227 1.00 97.94 96 PRO A N 1
ATOM 756 C CA . PRO A 1 96 ? -3.275 -11.880 -15.576 1.00 97.94 96 PRO A CA 1
ATOM 757 C C . PRO A 1 96 ? -4.183 -10.894 -14.828 1.00 97.94 96 PRO A C 1
ATOM 759 O O . PRO A 1 96 ? -3.959 -10.606 -13.654 1.00 97.94 96 PRO A O 1
ATOM 762 N N . VAL A 1 97 ? -5.288 -10.460 -15.448 1.00 97.56 97 VAL A N 1
ATOM 763 C CA . VAL A 1 97 ? -6.287 -9.585 -14.791 1.00 97.56 97 VAL A CA 1
ATOM 764 C C . VAL A 1 97 ? -6.828 -10.181 -13.482 1.00 97.56 97 VAL A C 1
ATOM 766 O O . VAL A 1 97 ? -7.191 -9.455 -12.559 1.00 97.56 97 VAL A O 1
ATOM 769 N N . TRP A 1 98 ? -6.804 -11.508 -13.349 1.00 97.69 98 TRP A N 1
ATOM 770 C CA . TRP A 1 98 ? -7.171 -12.213 -12.123 1.00 97.69 98 TRP A CA 1
ATOM 771 C C . TRP A 1 98 ? -6.285 -11.856 -10.926 1.00 97.69 98 TRP A C 1
ATOM 773 O O . TRP A 1 98 ? -6.786 -11.859 -9.808 1.00 97.69 98 TRP A O 1
ATOM 783 N N . ALA A 1 99 ? -5.032 -11.443 -11.140 1.00 96.06 99 ALA A N 1
ATOM 784 C CA . ALA A 1 99 ? -4.154 -10.947 -10.081 1.00 96.06 99 ALA A CA 1
ATOM 785 C C . ALA A 1 99 ? -4.675 -9.635 -9.458 1.00 96.06 99 ALA A C 1
ATOM 787 O O . ALA A 1 99 ? -4.448 -9.364 -8.276 1.00 96.06 99 ALA A O 1
ATOM 788 N N . PHE A 1 100 ? -5.406 -8.820 -10.221 1.00 97.00 100 PHE A N 1
ATOM 789 C CA . PHE A 1 100 ? -6.116 -7.660 -9.683 1.00 97.00 100 PHE A CA 1
ATOM 790 C C . PHE A 1 100 ? -7.389 -8.086 -8.935 1.00 97.00 100 PHE A C 1
ATOM 792 O O . PHE A 1 100 ? -7.611 -7.658 -7.800 1.00 97.00 100 PHE A O 1
ATOM 799 N N . VAL A 1 101 ? -8.195 -8.962 -9.547 1.00 97.12 101 VAL A N 1
ATOM 800 C CA . VAL A 1 101 ? -9.492 -9.406 -9.001 1.00 97.12 101 VAL A CA 1
ATOM 801 C C . VAL A 1 101 ? -9.332 -10.182 -7.690 1.00 97.12 101 VAL A C 1
ATOM 803 O O . VAL A 1 101 ? -10.056 -9.909 -6.734 1.00 97.12 101 VAL A O 1
ATOM 806 N N . GLU A 1 102 ? -8.361 -11.096 -7.595 1.00 96.81 102 GLU A N 1
ATOM 807 C CA . GLU A 1 102 ? -8.111 -11.886 -6.377 1.00 96.81 102 GLU A CA 1
ATOM 808 C C . GLU A 1 102 ? -7.729 -11.006 -5.175 1.00 96.81 102 GLU A C 1
ATOM 810 O O . GLU A 1 102 ? -7.945 -11.377 -4.023 1.00 96.81 102 GLU A O 1
ATOM 815 N N . ARG A 1 103 ? -7.202 -9.804 -5.440 1.00 95.44 103 ARG A N 1
ATOM 816 C CA . ARG A 1 103 ? -6.830 -8.806 -4.429 1.00 95.44 103 ARG A CA 1
ATOM 817 C C . ARG A 1 103 ? -7.977 -7.867 -4.073 1.00 95.44 103 ARG A C 1
ATOM 819 O O . ARG A 1 103 ? -7.748 -6.905 -3.347 1.00 95.44 103 ARG A O 1
ATOM 826 N N . GLY A 1 104 ? -9.202 -8.155 -4.521 1.00 94.50 104 GLY A N 1
ATOM 827 C CA . GLY A 1 104 ? -10.410 -7.385 -4.213 1.00 94.50 104 GLY A CA 1
ATOM 828 C C . GLY A 1 104 ? -10.599 -7.099 -2.725 1.00 94.50 104 GLY A C 1
ATOM 829 O O . GLY A 1 104 ? -10.976 -5.993 -2.348 1.00 94.50 104 GLY A O 1
ATOM 830 N N . ALA A 1 105 ? -10.249 -8.056 -1.862 1.00 92.25 105 ALA A N 1
ATOM 831 C CA . ALA A 1 105 ? -10.294 -7.861 -0.415 1.00 92.25 105 ALA A CA 1
ATOM 832 C C . ALA A 1 105 ? -9.346 -6.745 0.072 1.00 92.25 105 ALA A C 1
ATOM 834 O O . ALA A 1 105 ? -9.689 -6.032 1.011 1.00 92.25 105 ALA A O 1
ATOM 835 N N . ASN A 1 106 ? -8.198 -6.537 -0.583 1.00 91.88 106 ASN A N 1
ATOM 836 C CA . ASN A 1 106 ? -7.201 -5.549 -0.162 1.00 91.88 106 ASN A CA 1
ATOM 837 C C . ASN A 1 106 ? -7.700 -4.107 -0.332 1.00 91.88 106 ASN A C 1
ATOM 839 O O . ASN A 1 106 ? -7.306 -3.240 0.443 1.00 91.88 106 ASN A O 1
ATOM 843 N N . TRP A 1 107 ? -8.527 -3.836 -1.346 1.00 90.31 107 TRP A N 1
ATOM 844 C CA . TRP A 1 107 ? -9.024 -2.489 -1.660 1.00 90.31 107 TRP A CA 1
ATOM 845 C C . TRP A 1 107 ? -10.527 -2.305 -1.428 1.00 90.31 107 TRP A C 1
ATOM 847 O O . TRP A 1 107 ? -10.988 -1.171 -1.345 1.00 90.31 107 TRP A O 1
ATOM 857 N N . GLY A 1 108 ? -11.290 -3.390 -1.274 1.00 86.69 108 GLY A N 1
ATOM 858 C CA . GLY A 1 108 ? -12.725 -3.350 -0.975 1.00 86.69 108 GLY A CA 1
ATOM 859 C C . GLY A 1 108 ? -13.084 -3.420 0.515 1.00 86.69 108 GLY A C 1
ATOM 860 O O . GLY A 1 108 ? -14.186 -3.021 0.880 1.00 86.69 108 GLY A O 1
ATOM 861 N N . ALA A 1 109 ? -12.184 -3.921 1.367 1.00 78.44 109 ALA A N 1
ATOM 862 C CA . ALA A 1 109 ? -12.375 -4.033 2.816 1.00 78.44 109 ALA A CA 1
ATOM 863 C C . ALA A 1 109 ? -11.605 -3.046 3.751 1.00 78.44 109 ALA A C 1
ATOM 865 O O . ALA A 1 109 ? -11.666 -3.302 4.958 1.00 78.44 109 ALA A O 1
ATOM 866 N N . PRO A 1 110 ? -10.879 -1.990 3.301 1.00 63.25 110 PRO A N 1
ATOM 867 C CA . PRO A 1 110 ? -10.156 -1.085 4.211 1.00 63.25 110 PRO A CA 1
ATOM 868 C C . PRO A 1 110 ? -10.995 -0.303 5.225 1.00 63.25 110 PRO A C 1
ATOM 870 O O . PRO A 1 110 ? -12.125 0.116 4.885 1.00 63.25 110 PRO A O 1
#

pLDDT: mean 94.76, std 9.19, range [46.97, 98.81]

Sequence (110 aa):
MKITSLKSIEYILRAVVFLTFLGHGVVALQRNPVWLGYLLTAGFSMEQAKTLIVFIGILDLIVAVTILFKPFKYVVVWAVIWTFLTALIRPASGEPVWAFVERGANWGAP

Radius of gyration: 15.07 Å; chains: 1; bounding box: 45×26×36 Å

Secondary structure (DSSP, 8-state):
-----HHHHHHHHHHHHHHHHHHHHHHHHTT-HHHHHHHHHTT--HHHHHHHHHHHHHHHHHHHHHHHH---HHHHHHHHHHHHHHHHHHHHTT--THHHHTTHHHHH--

Foldseek 3Di:
DDDCPPVNVLLVLLQVLLVVLLVQLVCLCVVPVVQLLLVVLVVDDSVRSNVVSNVSSVVSNVLSVCSNVDDDPVSLVVQLVVLLVSQVSQVSSVHPVVSSVVSCCRNVRD